Protein AF-A0AAE0AG45-F1 (afdb_monomer_lite)

Radius of gyration: 24.03 Å; chains: 1; bounding box: 48×23×70 Å

Foldseek 3Di:
DPPPPVVVVVVVVVVVVVVVVVVPPDPPDDQDQAQQPDDDDPNNQKDKAWQWDAPPRSRDIDQFDPDDDGGMDIDGD

Sequence (77 aa):
MAKFSMTKYLTAVTLFIINLKVLYAEPSCPVVLKNIDEVPRCQSNFYLYGAAKAVNGGSSIQLTNSGGSSAGQVMYK

Structure (mmCIF, N/CA/C/O backbone):
data_AF-A0AAE0AG45-F1
#
_entry.id   AF-A0AAE0AG45-F1
#
loop_
_atom_site.group_PDB
_atom_site.id
_atom_site.type_symbol
_atom_site.label_atom_id
_atom_site.label_alt_id
_atom_site.label_comp_id
_atom_site.label_asym_id
_atom_site.label_entity_id
_atom_site.label_seq_id
_atom_site.pdbx_PDB_ins_code
_atom_site.Cartn_x
_atom_site.Cartn_y
_atom_site.Cartn_z
_atom_site.occupancy
_atom_site.B_iso_or_equiv
_atom_site.auth_seq_id
_atom_site.auth_comp_id
_atom_site.auth_asym_id
_atom_site.auth_atom_id
_atom_site.pdbx_PDB_model_num
ATOM 1 N N . MET A 1 1 ? -28.976 -14.291 47.810 1.00 50.81 1 MET A N 1
ATOM 2 C CA . MET A 1 1 ? -29.504 -13.692 46.564 1.00 50.81 1 MET A CA 1
ATOM 3 C C . MET A 1 1 ? -28.325 -13.188 45.752 1.00 50.81 1 MET A C 1
ATOM 5 O O . MET A 1 1 ? -27.595 -12.331 46.239 1.00 50.81 1 MET A O 1
ATOM 9 N N . ALA A 1 2 ? -28.066 -13.774 44.583 1.00 61.88 2 ALA A N 1
ATOM 10 C CA . ALA A 1 2 ? -27.001 -13.295 43.709 1.00 61.88 2 ALA A CA 1
ATOM 11 C C . ALA A 1 2 ? -27.346 -11.863 43.279 1.00 61.88 2 ALA A C 1
ATOM 13 O O . ALA A 1 2 ? -28.410 -11.631 42.707 1.00 61.88 2 ALA A O 1
ATOM 14 N N . LYS A 1 3 ? -26.486 -10.892 43.607 1.00 62.28 3 LYS A N 1
ATOM 15 C CA . LYS A 1 3 ? -26.660 -9.515 43.141 1.00 62.28 3 LYS A CA 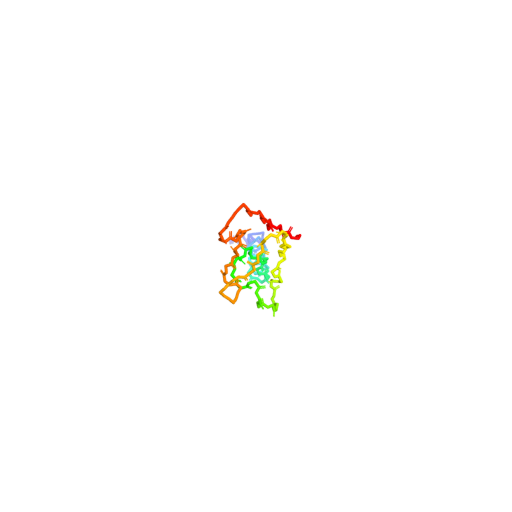1
ATOM 16 C C . LYS A 1 3 ? -26.532 -9.544 41.624 1.00 62.28 3 LYS A C 1
ATOM 18 O O . LYS A 1 3 ? -25.443 -9.767 41.097 1.00 62.28 3 LYS A O 1
ATOM 23 N N . PHE A 1 4 ? -27.658 -9.381 40.940 1.00 60.88 4 PHE A N 1
ATOM 24 C CA . PHE A 1 4 ? -27.706 -9.333 39.490 1.00 60.88 4 PHE A CA 1
ATOM 25 C C . PHE A 1 4 ? -26.910 -8.103 39.050 1.00 60.88 4 PHE A C 1
ATOM 27 O O . PHE A 1 4 ? -27.349 -6.965 39.205 1.00 60.88 4 PHE A O 1
ATOM 34 N N . SER A 1 5 ? -25.676 -8.318 38.599 1.00 69.88 5 SER A N 1
ATOM 35 C CA . SER A 1 5 ? -24.787 -7.233 38.195 1.00 69.88 5 SER A CA 1
ATOM 36 C C . SER A 1 5 ? -25.158 -6.821 36.775 1.00 69.88 5 SER A C 1
ATOM 38 O O . SER A 1 5 ? -24.476 -7.178 35.817 1.00 69.88 5 SER A O 1
ATOM 40 N N . MET A 1 6 ? -26.277 -6.100 36.645 1.00 75.69 6 MET A N 1
ATOM 41 C CA . MET A 1 6 ? -26.781 -5.585 35.365 1.00 75.69 6 MET A CA 1
ATOM 42 C C . MET A 1 6 ? -25.699 -4.843 34.579 1.00 75.69 6 MET A C 1
ATOM 44 O O . MET A 1 6 ? -25.619 -4.968 33.362 1.00 75.69 6 MET A O 1
ATOM 48 N N . THR A 1 7 ? -24.797 -4.158 35.281 1.00 80.94 7 THR A N 1
ATOM 49 C CA . THR A 1 7 ? -23.654 -3.456 34.696 1.00 80.94 7 THR A CA 1
ATOM 50 C C . THR A 1 7 ? -22.750 -4.379 33.878 1.00 80.94 7 THR A C 1
ATOM 52 O O . THR A 1 7 ? -22.370 -4.014 32.774 1.00 80.94 7 THR A O 1
ATOM 55 N N . LYS A 1 8 ? -22.446 -5.595 34.357 1.00 82.56 8 LYS A N 1
ATOM 56 C CA . LYS A 1 8 ? -21.572 -6.542 33.635 1.00 82.56 8 LYS A CA 1
ATOM 57 C C . LYS A 1 8 ? -22.203 -7.021 32.333 1.00 82.56 8 LYS A C 1
ATOM 59 O O . LYS A 1 8 ? -21.520 -7.111 31.317 1.00 82.56 8 LYS A O 1
ATOM 64 N N . TYR A 1 9 ? -23.504 -7.303 32.366 1.00 85.06 9 TYR A N 1
ATOM 65 C CA . TYR A 1 9 ? -24.251 -7.707 31.178 1.00 85.06 9 TYR A CA 1
ATOM 66 C C . TYR A 1 9 ? -24.319 -6.572 30.162 1.00 85.06 9 TYR A C 1
ATOM 68 O O . TYR A 1 9 ? -24.080 -6.796 28.979 1.00 85.06 9 TYR A O 1
ATOM 76 N N . LEU A 1 10 ? -24.554 -5.346 30.625 1.00 87.88 10 LEU A N 1
ATOM 77 C CA . LEU A 1 10 ? -24.597 -4.172 29.762 1.00 87.88 10 LEU A CA 1
ATOM 78 C C . LEU A 1 10 ? -23.235 -3.916 29.094 1.00 87.88 10 LEU A C 1
ATOM 80 O O . LEU A 1 10 ? -23.180 -3.688 27.886 1.00 87.88 10 LEU A O 1
ATOM 84 N N . THR A 1 11 ? -22.127 -4.066 29.829 1.00 88.44 11 THR A N 1
ATOM 85 C CA . THR A 1 11 ? -20.771 -3.995 29.260 1.00 88.44 11 THR A CA 1
ATOM 86 C C . THR A 1 11 ? -20.530 -5.088 28.217 1.00 88.44 11 THR A C 1
ATOM 88 O O . THR A 1 11 ? -2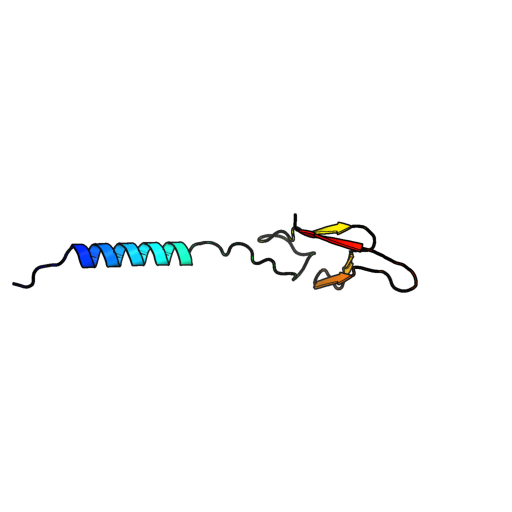0.018 -4.797 27.138 1.00 88.44 11 THR A O 1
ATOM 91 N N .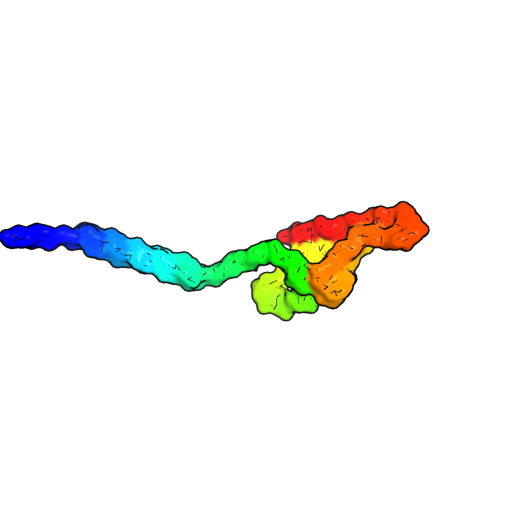 ALA A 1 12 ? -20.930 -6.331 28.496 1.00 90.44 12 ALA A N 1
ATOM 92 C CA . ALA A 1 12 ? -20.762 -7.448 27.567 1.00 90.44 12 ALA A CA 1
ATOM 93 C C . ALA A 1 12 ? -21.558 -7.244 26.266 1.00 90.44 12 ALA A C 1
ATOM 95 O O . ALA A 1 12 ? -21.016 -7.432 25.178 1.00 90.44 12 ALA A O 1
ATOM 96 N N . VAL A 1 13 ? -22.810 -6.787 26.367 1.00 93.94 13 VAL A N 1
ATOM 97 C CA . VAL A 1 13 ? -23.651 -6.444 25.208 1.00 93.94 13 VAL A CA 1
ATOM 98 C C . VAL A 1 13 ? -23.018 -5.317 24.392 1.00 93.94 13 VAL A C 1
ATOM 100 O O . VAL A 1 13 ? -22.953 -5.399 23.167 1.00 93.94 13 VAL A O 1
ATOM 103 N N . THR A 1 14 ? -22.493 -4.290 25.059 1.00 92.00 14 THR A N 1
ATOM 104 C CA . THR A 1 14 ? -21.834 -3.163 24.383 1.00 92.00 14 THR A CA 1
ATOM 105 C C . THR A 1 14 ? -20.598 -3.627 23.609 1.00 92.00 14 THR A C 1
ATOM 107 O O . THR A 1 14 ? -20.442 -3.292 22.435 1.00 92.00 14 THR A O 1
ATOM 110 N N . LEU A 1 15 ? -19.752 -4.459 24.225 1.00 92.62 15 LEU A N 1
ATOM 111 C CA . LEU A 1 15 ? -18.584 -5.046 23.564 1.00 92.62 15 LEU A CA 1
ATOM 112 C C . LEU A 1 15 ? -18.987 -5.929 22.380 1.00 92.62 15 LEU A C 1
ATOM 114 O O . LEU A 1 15 ? -18.363 -5.854 21.323 1.00 92.62 15 LEU A O 1
ATOM 118 N N . PHE A 1 16 ? -20.040 -6.730 22.522 1.00 93.19 16 PHE A N 1
ATOM 119 C CA . PHE A 1 16 ? -20.549 -7.571 21.442 1.00 93.19 16 PHE A CA 1
ATOM 120 C C . PHE A 1 16 ? -20.982 -6.737 20.225 1.00 93.19 16 PHE A C 1
ATOM 122 O O . PHE A 1 16 ? -20.565 -7.020 19.103 1.00 93.19 16 PHE A O 1
ATOM 129 N N . ILE A 1 17 ? -21.726 -5.648 20.446 1.00 91.75 17 ILE A N 1
ATOM 130 C CA . ILE A 1 17 ? -22.153 -4.728 19.379 1.00 91.75 17 ILE A CA 1
ATOM 131 C C . ILE A 1 17 ? -20.949 -4.061 18.697 1.00 91.75 17 ILE A C 1
ATOM 133 O O . ILE A 1 17 ? -20.939 -3.921 17.475 1.00 91.75 17 ILE A O 1
ATOM 137 N N . ILE A 1 18 ? -19.922 -3.664 19.455 1.00 88.81 18 ILE A N 1
ATOM 138 C CA . ILE A 1 18 ? -18.699 -3.071 18.890 1.00 88.81 18 ILE A CA 1
ATOM 139 C C . ILE A 1 18 ? -17.978 -4.077 17.985 1.00 88.81 18 ILE A C 1
ATOM 141 O O . ILE A 1 18 ? -17.608 -3.728 16.868 1.00 88.81 18 ILE A O 1
ATOM 145 N N . ASN A 1 19 ? -17.827 -5.327 18.425 1.00 85.62 19 ASN A N 1
ATOM 146 C CA . ASN A 1 19 ? -17.184 -6.366 17.617 1.00 85.62 19 ASN A CA 1
ATOM 147 C C . ASN A 1 19 ? -17.967 -6.655 16.330 1.00 85.62 19 ASN A C 1
ATOM 149 O O . ASN A 1 19 ? -17.360 -6.780 15.271 1.00 85.62 19 ASN A O 1
ATOM 153 N N . LEU A 1 20 ? -19.302 -6.682 16.391 1.00 86.81 20 LEU A N 1
ATOM 154 C CA . LEU A 1 20 ? -20.140 -6.811 15.195 1.00 86.81 20 LEU A CA 1
ATOM 155 C C . LEU A 1 20 ? -19.962 -5.632 14.233 1.00 86.81 20 LEU A C 1
ATOM 157 O O . LEU A 1 20 ? -19.891 -5.843 13.027 1.00 86.81 20 LEU A O 1
ATOM 161 N N . LYS A 1 21 ? -19.840 -4.401 14.746 1.00 81.69 21 LYS A N 1
ATOM 162 C CA . LYS A 1 21 ? -19.552 -3.221 13.915 1.00 81.69 21 LYS A CA 1
ATOM 163 C C . LYS A 1 21 ? -18.180 -3.290 13.255 1.00 81.69 21 LYS A C 1
ATOM 165 O O . LYS A 1 21 ? -18.064 -2.890 12.108 1.00 81.69 21 LYS A O 1
ATOM 170 N N . VAL A 1 22 ? -17.162 -3.782 13.958 1.00 79.25 22 VAL A N 1
ATOM 171 C CA . VAL A 1 22 ? -15.814 -3.971 13.395 1.00 79.25 22 VAL A CA 1
ATOM 172 C C . VAL A 1 22 ? -15.812 -5.086 12.350 1.00 79.25 22 VAL A C 1
ATOM 174 O O . VAL A 1 22 ? -15.182 -4.939 11.313 1.00 79.25 22 VAL A O 1
ATOM 177 N N . LEU A 1 23 ? -16.551 -6.172 12.583 1.00 78.38 23 LEU A N 1
ATOM 178 C CA . LEU A 1 23 ? -16.676 -7.278 11.631 1.00 78.38 23 LEU A CA 1
ATOM 179 C C . LEU A 1 23 ? -17.471 -6.884 10.374 1.00 78.38 23 LEU A C 1
ATOM 181 O O . LEU A 1 23 ? -17.181 -7.375 9.288 1.00 78.38 23 LEU A O 1
ATOM 185 N N . TYR A 1 24 ? -18.470 -6.011 10.527 1.00 74.12 24 TYR A N 1
ATOM 186 C CA . TYR A 1 24 ? -19.271 -5.463 9.428 1.00 74.12 24 TYR A CA 1
ATOM 187 C C . TYR A 1 24 ? -18.636 -4.224 8.783 1.00 74.12 24 TYR A C 1
ATOM 189 O O . TYR A 1 24 ? -19.119 -3.750 7.757 1.00 74.12 24 TYR A O 1
ATOM 197 N N . ALA A 1 25 ? -17.569 -3.675 9.368 1.00 69.69 25 ALA A N 1
ATOM 198 C CA . ALA A 1 25 ? -16.812 -2.628 8.712 1.00 69.69 25 ALA A CA 1
ATOM 199 C C . ALA A 1 25 ? -16.248 -3.226 7.424 1.00 69.69 25 ALA A C 1
ATOM 201 O O . ALA A 1 25 ? -15.456 -4.171 7.463 1.00 69.69 25 ALA A O 1
ATOM 202 N N . GLU A 1 26 ? -16.701 -2.706 6.281 1.00 62.69 26 GLU A N 1
ATOM 203 C CA . GLU A 1 26 ? -16.115 -3.065 4.999 1.00 62.69 26 GLU A CA 1
ATOM 204 C C . GLU A 1 26 ? -14.602 -2.859 5.109 1.00 62.69 26 GLU A C 1
ATOM 206 O O . GLU A 1 26 ? -14.174 -1.825 5.638 1.00 62.69 26 GLU A O 1
ATOM 211 N N . PRO A 1 27 ? -13.782 -3.836 4.680 1.00 58.97 27 PRO A N 1
ATOM 212 C CA . PRO A 1 27 ? -12.343 -3.687 4.750 1.00 58.97 27 PRO A CA 1
ATOM 213 C C . PRO A 1 27 ? -11.975 -2.401 4.015 1.00 58.97 27 PRO A C 1
ATOM 215 O O . PRO A 1 27 ? -12.199 -2.285 2.808 1.00 58.97 27 PRO A O 1
ATOM 218 N N . SER A 1 28 ? -11.433 -1.427 4.753 1.00 56.72 28 SER A N 1
ATOM 219 C CA . SER A 1 28 ? -10.791 -0.268 4.154 1.00 56.72 28 SER A CA 1
ATOM 220 C C . SER A 1 28 ? -9.758 -0.826 3.199 1.00 56.72 28 SER A C 1
ATOM 222 O O . SER A 1 28 ? -8.885 -1.586 3.613 1.00 56.72 28 SER A O 1
ATOM 224 N N . CYS A 1 29 ? -9.948 -0.536 1.915 1.00 55.50 29 CYS A N 1
ATOM 225 C CA . CYS A 1 29 ? -9.159 -1.074 0.826 1.00 55.50 29 CYS A CA 1
ATOM 226 C C . CYS A 1 29 ? -7.681 -1.151 1.208 1.00 55.50 29 CYS A C 1
ATOM 228 O O . CYS A 1 29 ? -7.030 -0.103 1.265 1.00 55.50 29 CYS A O 1
ATOM 230 N N . PRO A 1 30 ? -7.142 -2.350 1.512 1.00 55.25 30 PRO A N 1
ATOM 231 C CA . PRO A 1 30 ? -5.715 -2.459 1.706 1.00 55.25 30 PRO A CA 1
ATOM 232 C C . PRO A 1 30 ? -5.085 -1.985 0.399 1.00 55.25 30 PRO A C 1
ATOM 234 O O . PRO A 1 30 ? -5.597 -2.289 -0.682 1.00 55.25 30 PRO A O 1
ATOM 237 N N . VAL A 1 31 ? -4.026 -1.181 0.485 1.00 52.22 31 VAL A N 1
ATOM 238 C CA . VAL A 1 31 ? -3.253 -0.764 -0.688 1.00 52.22 31 VAL A CA 1
ATOM 239 C C . VAL A 1 31 ? -2.601 -2.027 -1.245 1.00 52.22 31 VAL A C 1
ATOM 241 O O . VAL A 1 31 ? -1.490 -2.397 -0.875 1.00 52.22 31 VAL A O 1
ATOM 244 N N . VAL A 1 32 ? -3.346 -2.762 -2.062 1.00 54.09 32 VAL A N 1
ATOM 245 C CA . VAL A 1 32 ? -2.887 -3.987 -2.694 1.00 54.09 32 VAL A CA 1
ATOM 246 C C . VAL A 1 32 ? -2.447 -3.598 -4.090 1.00 54.09 32 VAL A C 1
ATOM 248 O O . VAL A 1 32 ? -3.245 -3.172 -4.919 1.00 54.09 32 VAL A O 1
ATOM 251 N N . LEU A 1 33 ? -1.156 -3.768 -4.355 1.00 56.38 33 LEU A N 1
ATOM 252 C CA . LEU A 1 33 ? -0.546 -3.579 -5.669 1.00 56.38 33 LEU A CA 1
ATOM 253 C C . LEU A 1 33 ? -0.875 -4.769 -6.594 1.00 56.38 33 LEU A C 1
ATOM 255 O O . LEU A 1 33 ? 0.013 -5.365 -7.195 1.00 56.38 33 LEU A O 1
ATOM 259 N N . LYS A 1 34 ? -2.140 -5.197 -6.629 1.00 50.53 34 LYS A N 1
ATOM 260 C CA . LYS A 1 34 ? -2.599 -6.350 -7.408 1.00 50.53 34 LYS A CA 1
ATOM 261 C C . LYS A 1 34 ? -3.713 -5.886 -8.334 1.00 50.53 34 LYS A C 1
ATOM 263 O O . LYS A 1 34 ? -4.739 -5.418 -7.859 1.00 50.53 34 LYS A O 1
ATOM 268 N N . ASN A 1 35 ? -3.467 -6.051 -9.630 1.00 53.62 35 ASN A N 1
ATOM 269 C CA . ASN A 1 35 ? -4.357 -5.742 -10.749 1.00 53.62 35 ASN A CA 1
ATOM 270 C C . ASN A 1 35 ? -4.704 -4.250 -10.860 1.00 53.62 35 ASN A C 1
ATOM 272 O O . ASN A 1 35 ? -5.789 -3.803 -10.515 1.00 53.62 35 ASN A O 1
ATOM 276 N N . ILE A 1 36 ? -3.762 -3.479 -11.394 1.00 61.06 36 ILE A N 1
ATOM 277 C CA . ILE A 1 36 ? -3.910 -2.058 -11.729 1.00 61.06 36 ILE A CA 1
ATOM 278 C C . ILE A 1 36 ? -5.023 -1.833 -12.764 1.00 61.06 36 ILE A C 1
ATOM 280 O O . ILE A 1 36 ? -5.641 -0.772 -12.738 1.00 61.06 36 ILE A O 1
ATOM 284 N N . ASP A 1 37 ? -5.318 -2.842 -13.591 1.00 54.84 37 ASP A N 1
ATOM 285 C CA . ASP A 1 37 ? -6.242 -2.754 -14.727 1.00 54.84 37 ASP A CA 1
ATOM 286 C C . ASP A 1 37 ? -7.665 -3.300 -14.440 1.00 54.84 37 ASP A C 1
ATOM 288 O O . ASP A 1 37 ? -8.539 -3.186 -15.297 1.00 54.84 37 ASP A O 1
ATOM 292 N N . GLU A 1 38 ? -7.948 -3.859 -13.252 1.00 46.69 38 GLU A N 1
ATOM 293 C CA . GLU A 1 38 ? -9.301 -4.312 -12.861 1.00 46.69 38 GLU A CA 1
ATOM 294 C C . GLU A 1 38 ? -9.898 -3.422 -11.757 1.00 46.69 38 GLU A C 1
ATOM 296 O O . GLU A 1 38 ? -9.311 -3.220 -10.698 1.00 46.69 38 GLU A O 1
ATOM 301 N N . VAL A 1 39 ? -11.109 -2.905 -11.975 1.00 51.16 39 VAL A N 1
ATOM 302 C CA . VAL A 1 39 ? -11.835 -1.985 -11.071 1.00 51.16 39 VAL A CA 1
ATOM 303 C C . VAL A 1 39 ? -13.320 -2.421 -11.014 1.00 51.16 39 VAL A C 1
ATOM 305 O O . VAL A 1 39 ? -13.776 -2.931 -12.038 1.00 51.16 39 VAL A O 1
ATOM 308 N N . PRO A 1 40 ? -14.143 -2.205 -9.942 1.00 55.16 40 PRO A N 1
ATOM 309 C CA . PRO A 1 40 ? -13.907 -1.545 -8.644 1.00 55.16 4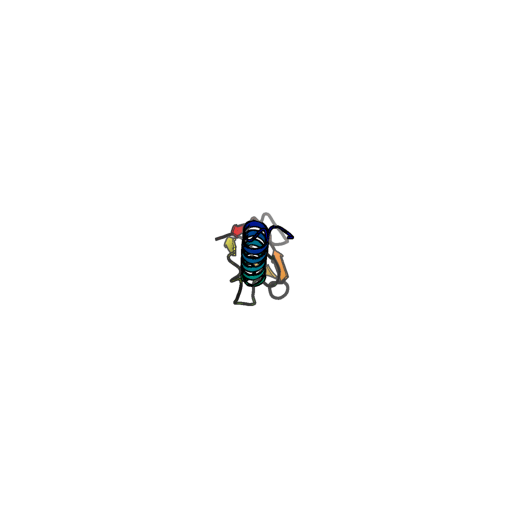0 PRO A CA 1
ATOM 310 C C . PRO A 1 40 ? -14.443 -2.305 -7.404 1.00 55.16 40 PRO A C 1
ATOM 312 O O . PRO A 1 40 ? -15.622 -2.638 -7.302 1.00 55.16 40 PRO A O 1
ATOM 315 N N . ARG A 1 41 ? -13.637 -2.336 -6.344 1.00 47.56 41 ARG A N 1
ATOM 316 C CA . ARG A 1 41 ? -14.104 -1.900 -5.002 1.00 47.56 41 ARG A CA 1
ATOM 317 C C . ARG A 1 41 ? -13.051 -1.010 -4.351 1.00 47.56 41 ARG A C 1
ATOM 319 O O . ARG A 1 41 ? -13.375 -0.018 -3.717 1.00 47.56 41 ARG A O 1
ATOM 326 N N . CYS A 1 42 ? -11.792 -1.312 -4.653 1.00 48.00 42 CYS A N 1
ATOM 327 C CA . CYS A 1 42 ? -10.623 -0.495 -4.389 1.00 48.00 42 CYS A CA 1
ATOM 328 C C . CYS A 1 42 ? -10.092 -0.021 -5.732 1.00 48.00 42 CYS A C 1
ATOM 330 O O . CYS A 1 42 ? -9.329 -0.726 -6.379 1.00 48.00 42 CYS A O 1
ATOM 332 N N . GLN A 1 43 ? -10.592 1.111 -6.218 1.00 48.88 43 GLN A N 1
ATOM 333 C CA . GLN A 1 43 ? -10.064 1.726 -7.429 1.00 48.88 43 GLN A CA 1
ATOM 334 C C . GLN A 1 43 ? -8.552 1.905 -7.223 1.00 48.88 43 GLN A C 1
ATOM 336 O O . GLN A 1 43 ? -8.139 2.538 -6.249 1.00 48.88 43 GLN A O 1
ATOM 341 N N . SER A 1 44 ? -7.737 1.257 -8.056 1.00 60.06 44 SER A N 1
ATOM 342 C CA . SER A 1 44 ? -6.279 1.351 -8.033 1.00 60.06 44 SER A CA 1
ATOM 343 C C . SER A 1 44 ? -5.892 2.817 -8.259 1.00 60.06 44 SER A C 1
ATOM 345 O O . SER A 1 44 ? -5.839 3.330 -9.370 1.00 60.06 44 SER A O 1
ATOM 347 N N . ASN A 1 45 ? -5.692 3.530 -7.157 1.00 68.00 45 ASN A N 1
ATOM 348 C CA . ASN A 1 45 ? -5.555 4.981 -7.084 1.00 68.00 45 ASN A CA 1
ATOM 349 C C . ASN A 1 45 ? -4.114 5.421 -7.390 1.00 68.00 45 ASN A C 1
ATOM 351 O O . ASN A 1 45 ? -3.549 6.226 -6.666 1.00 68.00 45 ASN A O 1
ATOM 355 N N . PHE A 1 46 ? -3.468 4.867 -8.414 1.00 75.00 46 PHE A N 1
ATOM 356 C CA . PHE A 1 46 ? -2.082 5.213 -8.728 1.00 75.00 46 PHE A CA 1
ATOM 357 C C . PHE A 1 46 ? -1.998 6.103 -9.967 1.00 75.00 46 PHE A C 1
ATOM 359 O O . PHE A 1 46 ? -2.485 5.746 -11.037 1.00 75.00 46 PHE A O 1
ATOM 366 N N . TYR A 1 47 ? -1.332 7.246 -9.833 1.00 84.19 47 TYR A N 1
ATOM 367 C CA . TYR A 1 47 ? -0.873 8.049 -10.956 1.00 84.19 47 TYR A CA 1
ATOM 368 C C . TYR A 1 47 ? 0.492 7.549 -11.422 1.00 84.19 47 TYR A C 1
ATOM 370 O O . TYR A 1 47 ? 1.419 7.387 -10.624 1.00 84.19 47 TYR A O 1
ATOM 378 N N . LEU A 1 48 ? 0.608 7.310 -12.725 1.00 86.19 48 LEU A N 1
ATOM 379 C CA . LEU A 1 48 ? 1.845 6.911 -13.384 1.00 86.19 48 LEU A CA 1
ATOM 380 C C . LEU A 1 48 ? 2.394 8.104 -14.169 1.00 86.19 48 LEU A C 1
ATOM 382 O O . LEU A 1 48 ? 1.661 8.730 -14.936 1.00 86.19 48 LEU A O 1
ATOM 386 N N . TYR A 1 49 ? 3.678 8.409 -13.985 1.00 88.25 49 TYR A N 1
ATOM 387 C CA . TYR A 1 49 ? 4.358 9.515 -14.661 1.00 88.25 49 TYR A CA 1
ATOM 388 C C . TYR A 1 49 ? 5.652 9.059 -15.339 1.00 88.25 49 TYR A C 1
ATOM 390 O O . TYR A 1 49 ? 6.322 8.121 -14.898 1.00 88.25 49 TYR A O 1
ATOM 398 N N . GLY A 1 50 ? 6.049 9.783 -16.387 1.00 91.75 50 GLY A N 1
ATOM 399 C CA . GLY A 1 50 ? 7.274 9.506 -17.134 1.00 91.75 50 GLY A CA 1
ATOM 400 C C . GLY A 1 50 ? 7.201 8.165 -17.859 1.00 91.75 50 GLY A C 1
ATOM 401 O O . GLY A 1 50 ? 6.218 7.871 -18.532 1.00 91.75 50 GLY A O 1
ATOM 402 N N . ALA A 1 51 ? 8.237 7.341 -17.718 1.00 92.62 51 ALA A N 1
ATOM 403 C CA . ALA A 1 51 ? 8.285 6.011 -18.324 1.00 92.62 51 ALA A CA 1
ATOM 404 C C . ALA A 1 51 ? 7.463 4.943 -17.572 1.00 92.62 51 ALA A C 1
ATOM 406 O O . ALA A 1 51 ? 7.469 3.782 -17.987 1.00 92.62 51 ALA A O 1
ATOM 407 N N . ALA A 1 52 ? 6.787 5.305 -16.473 1.00 91.69 52 ALA A N 1
ATOM 408 C CA . ALA A 1 52 ? 6.049 4.346 -15.664 1.00 91.69 52 ALA A CA 1
ATOM 409 C C . ALA A 1 52 ? 4.788 3.840 -16.383 1.00 91.69 52 ALA A C 1
ATOM 411 O O . ALA A 1 52 ? 3.967 4.636 -16.837 1.00 91.69 52 ALA A O 1
ATOM 412 N N . LYS A 1 53 ? 4.607 2.518 -16.454 1.00 88.94 53 LYS A N 1
ATOM 413 C CA . LYS A 1 53 ? 3.427 1.876 -17.058 1.00 88.94 53 LYS A CA 1
ATOM 414 C C . LYS A 1 53 ? 3.067 0.563 -16.367 1.00 88.94 53 LYS A C 1
ATOM 416 O O . LYS A 1 53 ? 3.940 -0.131 -15.844 1.00 88.94 53 LYS A O 1
ATOM 421 N N . ALA A 1 54 ? 1.789 0.203 -16.410 1.00 85.12 54 ALA A N 1
ATOM 422 C CA . ALA A 1 54 ? 1.326 -1.122 -16.021 1.00 85.12 54 ALA A CA 1
ATOM 423 C C . ALA A 1 54 ? 1.767 -2.169 -17.061 1.00 85.12 54 ALA A C 1
ATOM 425 O O . ALA A 1 54 ? 1.722 -1.926 -18.268 1.00 85.12 54 ALA A O 1
ATOM 426 N N . VAL A 1 55 ? 2.223 -3.328 -16.593 1.00 84.75 55 VAL A N 1
ATOM 427 C CA . VAL A 1 55 ? 2.626 -4.476 -17.420 1.00 84.75 55 VAL A CA 1
ATOM 428 C C . VAL A 1 55 ? 2.007 -5.759 -16.862 1.00 84.75 55 VAL A C 1
ATOM 430 O O . VAL A 1 55 ? 1.510 -5.778 -15.736 1.00 84.75 55 VAL A O 1
ATOM 433 N N . ASN A 1 56 ? 2.028 -6.845 -17.645 1.00 83.19 56 ASN A N 1
ATOM 434 C CA . ASN A 1 56 ? 1.447 -8.141 -17.266 1.00 83.19 56 ASN A CA 1
ATOM 435 C C . ASN A 1 56 ? -0.030 -8.035 -16.832 1.00 83.19 56 ASN A C 1
ATOM 437 O O . ASN A 1 56 ? -0.401 -8.529 -15.766 1.00 83.19 56 ASN A O 1
ATOM 441 N N . GLY A 1 57 ? -0.851 -7.337 -17.626 1.00 74.88 57 GLY A N 1
ATOM 442 C CA . GLY A 1 57 ? -2.282 -7.142 -17.343 1.00 74.88 57 GLY A CA 1
ATOM 443 C C . GLY A 1 57 ? -2.550 -6.419 -16.020 1.00 74.88 57 GLY A C 1
ATOM 444 O O . GLY A 1 57 ? -3.460 -6.790 -15.286 1.00 74.88 57 GLY A O 1
ATOM 445 N N . GLY A 1 58 ? -1.681 -5.474 -15.651 1.00 76.56 58 GLY A N 1
ATOM 446 C CA . GLY A 1 58 ? -1.820 -4.685 -14.429 1.00 76.56 58 GLY A CA 1
ATOM 447 C C . GLY A 1 58 ? -1.302 -5.365 -13.164 1.00 76.56 58 GLY A C 1
ATOM 448 O O . GLY A 1 58 ? -1.410 -4.796 -12.081 1.00 76.56 58 GLY A O 1
ATOM 449 N N . SER A 1 59 ? -0.718 -6.560 -13.253 1.00 75.50 59 SER A N 1
ATOM 450 C CA . SER A 1 59 ? -0.134 -7.234 -12.083 1.00 75.50 59 SER A CA 1
ATOM 451 C C . SER A 1 59 ? 1.221 -6.659 -11.648 1.00 75.50 59 SER A C 1
ATOM 453 O O . SER A 1 59 ? 1.692 -6.973 -10.558 1.00 75.50 59 SER A O 1
ATOM 455 N N . SER A 1 60 ? 1.858 -5.821 -12.474 1.00 80.75 60 SER A N 1
ATOM 456 C CA . SER A 1 60 ? 3.149 -5.200 -12.166 1.00 80.75 60 SER A CA 1
ATOM 457 C C . SER A 1 6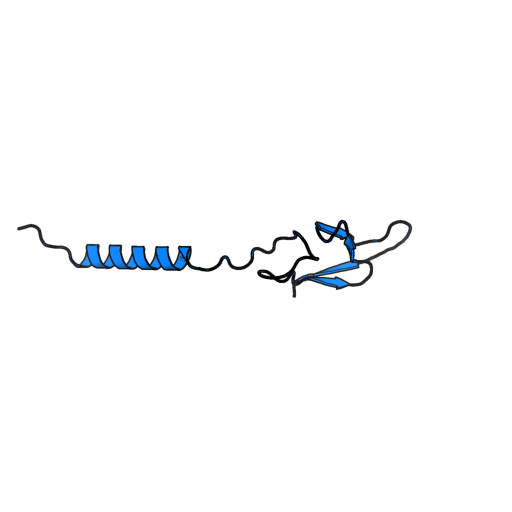0 ? 3.277 -3.802 -12.777 1.00 80.75 60 SER A C 1
ATOM 459 O O . SER A 1 60 ? 2.630 -3.491 -13.779 1.00 80.75 60 SER A O 1
ATOM 461 N N . ILE A 1 61 ? 4.133 -2.961 -12.186 1.00 87.50 61 ILE A N 1
ATOM 462 C CA . ILE A 1 61 ? 4.490 -1.641 -12.719 1.00 87.50 61 ILE A CA 1
ATOM 463 C C . ILE A 1 61 ? 5.937 -1.663 -13.179 1.00 87.50 61 ILE A C 1
ATOM 465 O O . ILE A 1 61 ? 6.854 -1.924 -12.400 1.00 87.50 61 ILE A O 1
ATOM 469 N N . GLN A 1 62 ? 6.146 -1.300 -14.436 1.00 91.50 62 GLN A N 1
ATOM 470 C CA . GLN A 1 62 ? 7.463 -1.004 -14.965 1.00 91.50 62 GLN A CA 1
ATOM 471 C C . GLN A 1 62 ? 7.741 0.491 -14.795 1.00 91.50 62 GLN A C 1
ATOM 473 O O . GLN A 1 62 ? 7.022 1.299 -15.367 1.00 91.50 62 GLN A O 1
ATOM 478 N N . LEU A 1 63 ? 8.773 0.860 -14.026 1.00 92.19 63 LEU A N 1
ATOM 479 C CA . LEU A 1 63 ? 9.165 2.263 -13.795 1.00 92.19 63 LEU A CA 1
ATOM 480 C C . LEU A 1 63 ? 10.059 2.831 -14.904 1.00 92.19 63 LEU A C 1
ATOM 482 O O . LEU A 1 63 ? 10.071 4.035 -15.141 1.00 92.19 63 LEU A O 1
ATOM 486 N N . THR A 1 64 ? 10.839 1.976 -15.562 1.00 94.25 64 THR A N 1
ATOM 487 C CA . THR A 1 64 ? 11.842 2.381 -16.549 1.00 94.25 64 THR A CA 1
ATOM 488 C C . THR A 1 64 ? 11.824 1.465 -17.766 1.00 94.25 64 THR A C 1
ATOM 490 O O . THR A 1 64 ? 11.540 0.268 -17.670 1.00 94.25 64 THR A O 1
ATOM 493 N N . ASN A 1 65 ? 12.137 2.035 -18.929 1.00 89.06 65 ASN A N 1
ATOM 494 C CA . ASN A 1 65 ? 12.299 1.281 -20.165 1.00 89.06 65 ASN A CA 1
ATOM 495 C C . ASN A 1 65 ? 13.726 0.726 -20.278 1.00 89.06 65 ASN A C 1
ATOM 497 O O . ASN A 1 65 ? 14.690 1.343 -19.830 1.00 89.06 65 ASN A O 1
ATOM 501 N N . SER A 1 66 ? 13.863 -0.436 -20.914 1.00 85.12 66 SER A N 1
ATOM 502 C CA . SER A 1 66 ? 15.162 -1.007 -21.270 1.00 85.12 66 SER A CA 1
ATOM 503 C C . SER A 1 66 ? 15.777 -0.264 -22.460 1.00 85.12 66 SER A C 1
ATOM 505 O O . SER A 1 66 ? 15.061 0.059 -23.406 1.00 85.12 66 SER A O 1
ATOM 507 N N . GLY A 1 67 ? 17.100 -0.073 -22.461 1.00 84.12 67 GLY A N 1
ATOM 508 C CA . GLY A 1 67 ? 17.840 0.421 -23.633 1.00 84.12 67 GLY A CA 1
ATOM 509 C C . GLY A 1 67 ? 18.339 1.867 -23.558 1.00 84.12 67 GLY A C 1
ATOM 510 O O . GLY A 1 67 ? 18.786 2.399 -24.569 1.00 84.12 67 GLY A O 1
ATOM 511 N N . GLY A 1 68 ? 18.299 2.510 -22.390 1.00 85.31 68 GLY A N 1
ATOM 512 C CA . GLY A 1 68 ? 18.857 3.849 -22.207 1.00 85.31 68 GLY A CA 1
ATOM 513 C C . GLY A 1 68 ? 18.539 4.445 -20.841 1.00 85.31 68 GLY A C 1
ATOM 514 O O . GLY A 1 68 ? 17.960 3.780 -19.981 1.00 85.31 68 GLY A O 1
ATOM 515 N N . SER A 1 69 ? 18.912 5.711 -20.646 1.00 90.81 69 SER A N 1
ATOM 516 C CA . SER A 1 69 ? 18.507 6.460 -19.455 1.00 90.81 69 SER A CA 1
ATOM 517 C C . SER A 1 69 ? 16.995 6.687 -19.484 1.00 90.81 69 SER A C 1
ATOM 519 O O . SER A 1 69 ? 16.464 7.261 -20.434 1.00 90.81 69 SER A O 1
ATOM 521 N N . SER A 1 70 ? 16.299 6.204 -18.458 1.00 93.31 70 SER A N 1
ATOM 522 C CA . SER A 1 70 ? 14.845 6.269 -18.339 1.00 93.31 70 SER A CA 1
ATOM 523 C C . SER A 1 70 ? 14.470 6.501 -16.882 1.00 93.31 70 SER A C 1
ATOM 525 O O . SER A 1 70 ? 15.059 5.901 -15.987 1.00 93.31 70 SER A O 1
ATOM 527 N N . ALA A 1 71 ? 13.438 7.310 -16.655 1.00 92.25 71 ALA A N 1
ATOM 528 C CA . ALA A 1 71 ? 12.875 7.556 -15.334 1.00 92.25 71 ALA A CA 1
ATOM 529 C C . ALA A 1 71 ? 11.345 7.554 -15.398 1.00 92.25 71 ALA A C 1
ATOM 531 O O . ALA A 1 71 ? 10.745 8.075 -16.341 1.00 92.25 71 ALA A O 1
ATOM 532 N N . GLY A 1 72 ? 10.723 6.970 -14.384 1.00 93.06 72 GLY A N 1
ATOM 533 C CA . GLY A 1 72 ? 9.280 6.958 -14.205 1.00 93.06 72 GLY A CA 1
ATOM 534 C C . GLY A 1 72 ? 8.937 6.954 -12.726 1.00 93.06 72 GLY A C 1
ATOM 535 O O . GLY A 1 72 ? 9.754 6.574 -11.885 1.00 93.06 72 GLY A O 1
ATOM 536 N N . GLN A 1 73 ? 7.735 7.419 -12.416 1.00 91.00 73 GLN A N 1
ATOM 537 C CA . GLN A 1 73 ? 7.255 7.603 -11.053 1.00 91.00 73 GLN A CA 1
ATOM 538 C C . GLN A 1 73 ? 5.858 7.007 -10.905 1.00 91.00 73 GLN A C 1
ATOM 540 O O . GLN A 1 73 ? 5.036 7.074 -11.818 1.00 91.00 73 GLN A O 1
ATOM 545 N N . VAL A 1 74 ? 5.599 6.455 -9.722 1.00 87.81 74 VAL A N 1
ATOM 546 C CA . VAL A 1 74 ? 4.280 6.004 -9.277 1.00 87.81 74 VAL A CA 1
ATOM 547 C C . VAL A 1 74 ? 3.914 6.818 -8.051 1.00 87.81 74 VAL A C 1
ATOM 549 O O . VAL A 1 74 ? 4.722 6.929 -7.127 1.00 87.81 74 VAL A O 1
ATOM 552 N N 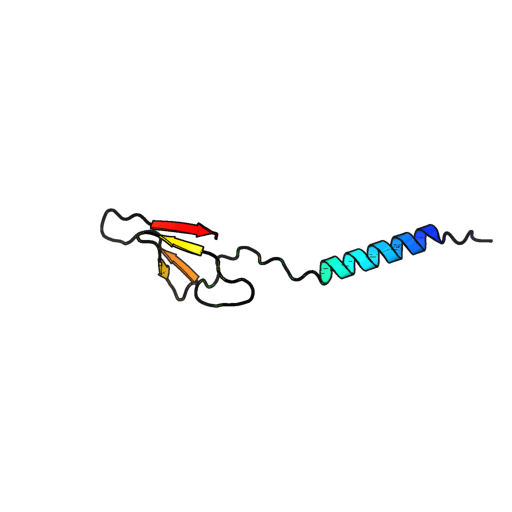. MET A 1 75 ? 2.710 7.374 -8.030 1.00 85.44 75 MET A N 1
ATOM 553 C CA . MET A 1 75 ? 2.192 8.120 -6.889 1.00 85.44 75 MET A CA 1
ATOM 554 C C . MET A 1 75 ? 0.806 7.610 -6.531 1.00 85.44 75 MET A C 1
ATOM 556 O O . MET A 1 75 ? -0.023 7.412 -7.410 1.00 85.44 75 MET A O 1
ATOM 560 N N . TYR A 1 76 ? 0.551 7.394 -5.246 1.00 77.12 76 TYR A N 1
ATOM 561 C CA . TYR A 1 76 ? -0.800 7.125 -4.768 1.00 77.12 76 TYR A CA 1
ATOM 562 C C . TYR A 1 76 ? -1.605 8.436 -4.751 1.00 77.12 76 TYR A C 1
ATOM 564 O O . TYR A 1 76 ? -1.057 9.479 -4.395 1.00 77.12 76 TYR A O 1
ATOM 572 N N . LYS A 1 77 ? -2.862 8.380 -5.187 1.00 69.75 77 LYS A N 1
ATOM 573 C CA . LYS A 1 77 ? -3.815 9.493 -5.229 1.00 69.75 77 LYS A CA 1
ATOM 574 C C . LYS A 1 77 ? -4.232 9.937 -3.834 1.00 69.75 77 LYS A C 1
ATOM 576 O O . LYS A 1 77 ? -4.456 9.059 -2.973 1.00 69.75 77 LYS A O 1
#

Organism: NCBI:txid43782

pLDDT: mean 75.99, std 15.18, range [46.69, 94.25]

Secondary structure (DSSP, 8-state):
-----HHHHHHHHHHHHHHHHHHHS--------S-TTS-SSS---EEEEET-EEETTTTEEE-S-SSS---EEEEE-